Protein AF-A0A354M2J2-F1 (afdb_monomer_lite)

Structure (mmCIF, N/CA/C/O backbone):
data_AF-A0A354M2J2-F1
#
_entry.id   AF-A0A354M2J2-F1
#
loop_
_atom_site.group_PDB
_atom_site.id
_atom_site.type_symbol
_atom_site.label_atom_id
_atom_site.label_alt_id
_atom_site.label_comp_id
_atom_site.label_asym_id
_atom_site.label_entity_id
_atom_site.label_seq_id
_atom_site.pdbx_PDB_ins_code
_atom_site.Cartn_x
_atom_site.Cartn_y
_atom_site.Cartn_z
_atom_site.occupancy
_atom_site.B_iso_or_equiv
_atom_site.auth_seq_id
_atom_site.auth_comp_id
_atom_site.auth_asym_id
_atom_site.auth_atom_id
_atom_site.pdbx_PDB_model_num
ATOM 1 N N . ARG A 1 1 ? -3.540 11.932 -2.961 1.00 64.75 1 ARG A N 1
ATOM 2 C CA . ARG A 1 1 ? -3.986 11.371 -1.664 1.00 64.75 1 ARG A CA 1
ATOM 3 C C . ARG A 1 1 ? -5.311 12.009 -1.310 1.00 64.75 1 ARG A C 1
ATOM 5 O O . ARG A 1 1 ? -5.402 13.228 -1.399 1.00 64.75 1 ARG A O 1
ATOM 12 N N . GLU A 1 2 ? -6.288 11.207 -0.922 1.00 83.69 2 GLU A N 1
ATOM 13 C CA . GLU A 1 2 ? -7.613 11.659 -0.504 1.00 83.69 2 GLU A CA 1
ATOM 14 C C . GLU A 1 2 ? -7.849 11.183 0.932 1.00 83.69 2 GLU A C 1
ATOM 16 O O . GLU A 1 2 ? -7.617 10.012 1.236 1.00 83.69 2 GLU A O 1
ATOM 21 N N . LYS A 1 3 ? -8.220 12.103 1.831 1.00 91.75 3 LYS A N 1
ATOM 22 C CA . LYS A 1 3 ? -8.564 11.795 3.224 1.00 91.75 3 LYS A CA 1
ATOM 23 C C . LYS A 1 3 ? -10.050 12.053 3.416 1.00 91.75 3 LYS A C 1
ATOM 25 O O . LYS A 1 3 ? -10.482 13.193 3.273 1.00 91.75 3 LYS A O 1
ATOM 30 N N . SER A 1 4 ? -10.768 11.033 3.863 1.00 94.62 4 SER A N 1
ATOM 31 C CA . SER A 1 4 ? -12.215 11.085 4.063 1.00 94.62 4 SER A CA 1
ATOM 32 C C . SER A 1 4 ? -12.578 10.556 5.447 1.00 94.62 4 SER A C 1
ATOM 34 O O . SER A 1 4 ? -11.902 9.680 5.991 1.00 94.62 4 SER A O 1
ATOM 36 N N . LYS A 1 5 ? -13.637 11.106 6.045 1.00 95.94 5 LYS A N 1
ATOM 37 C CA . LYS A 1 5 ? -14.243 10.582 7.275 1.00 95.94 5 LYS A CA 1
ATOM 38 C C . LYS A 1 5 ? -15.562 9.919 6.908 1.00 95.94 5 LYS A C 1
ATOM 40 O O . LYS A 1 5 ? -16.428 10.568 6.335 1.00 95.94 5 LYS A O 1
ATOM 45 N N . ILE A 1 6 ? -15.706 8.646 7.247 1.00 95.69 6 ILE A N 1
ATOM 46 C CA . ILE A 1 6 ? -16.867 7.825 6.906 1.00 95.69 6 ILE A CA 1
ATOM 47 C C .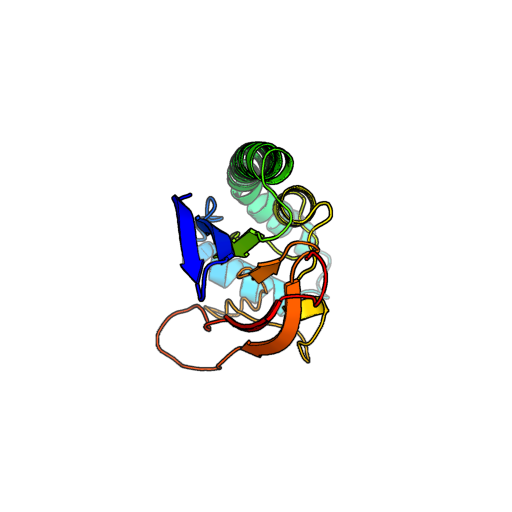 ILE A 1 6 ? -17.562 7.433 8.209 1.00 95.69 6 ILE A C 1
ATOM 49 O O . ILE A 1 6 ? -16.911 6.954 9.136 1.00 95.69 6 ILE A O 1
ATOM 53 N N . LYS A 1 7 ? -18.878 7.648 8.301 1.00 95.62 7 LYS A N 1
ATOM 54 C CA . LYS A 1 7 ? -19.680 7.226 9.457 1.00 95.62 7 LYS A CA 1
ATOM 55 C C . LYS A 1 7 ? -20.281 5.850 9.178 1.00 95.62 7 LYS A C 1
ATOM 57 O O . LYS A 1 7 ? -21.065 5.708 8.248 1.00 95.62 7 LYS A O 1
ATOM 62 N N . ILE A 1 8 ? -19.933 4.857 9.991 1.00 93.75 8 ILE A N 1
ATOM 63 C CA . ILE A 1 8 ? -20.403 3.471 9.872 1.00 93.75 8 ILE A CA 1
ATOM 64 C C . ILE A 1 8 ? -20.972 3.064 11.229 1.00 93.75 8 ILE A C 1
ATOM 66 O O . ILE A 1 8 ? -20.248 3.056 12.223 1.00 93.75 8 ILE A O 1
ATOM 70 N N . ASN A 1 9 ? -22.276 2.774 11.292 1.00 90.44 9 ASN A N 1
ATOM 71 C CA . ASN A 1 9 ? -22.971 2.354 12.519 1.00 90.44 9 ASN A CA 1
ATOM 72 C C . ASN A 1 9 ? -22.670 3.255 13.736 1.00 90.44 9 ASN A C 1
ATOM 74 O O . ASN A 1 9 ? -22.382 2.782 14.832 1.00 90.44 9 ASN A O 1
ATOM 78 N N . GLY A 1 10 ? -22.661 4.576 13.525 1.00 90.62 10 GLY A N 1
ATOM 79 C CA . GLY A 1 10 ? -22.386 5.566 14.574 1.00 90.62 10 GLY A CA 1
ATOM 80 C C . GLY A 1 10 ? -20.903 5.823 14.875 1.00 90.62 10 GLY A C 1
ATOM 81 O O . GLY A 1 10 ? -20.599 6.825 15.515 1.00 90.62 10 GLY A O 1
ATOM 82 N N . ARG A 1 11 ? -19.975 5.001 14.369 1.00 91.00 11 ARG A N 1
ATOM 83 C CA . ARG A 1 11 ? -18.522 5.182 14.527 1.00 91.00 11 ARG A CA 1
ATOM 84 C C . ARG A 1 11 ? -17.936 5.944 13.343 1.00 91.00 11 ARG A C 1
ATOM 86 O O . ARG A 1 11 ? -18.386 5.780 12.211 1.00 91.00 11 ARG A O 1
ATOM 93 N N . ILE A 1 12 ? -16.923 6.769 13.597 1.00 94.69 12 ILE A N 1
ATOM 94 C CA . ILE A 1 12 ? -16.174 7.465 12.545 1.00 94.69 12 ILE A CA 1
ATOM 95 C C . ILE A 1 12 ? -14.946 6.630 12.185 1.00 94.69 12 ILE A C 1
ATOM 97 O O . ILE A 1 12 ? -14.177 6.233 13.058 1.00 94.69 12 ILE A O 1
ATOM 101 N N . LEU A 1 13 ? -14.769 6.399 10.889 1.00 96.06 13 LEU A N 1
ATOM 102 C CA . LEU A 1 13 ? -13.597 5.793 10.279 1.00 96.06 13 LEU A CA 1
ATOM 103 C C . LEU A 1 13 ? -12.889 6.845 9.425 1.00 96.06 13 LEU A C 1
ATOM 105 O O . LEU A 1 13 ? -13.507 7.460 8.555 1.00 96.06 13 LEU A O 1
ATOM 109 N N . THR A 1 14 ? -11.593 7.041 9.635 1.00 97.38 14 THR A N 1
ATOM 110 C CA . THR A 1 14 ? -10.770 7.826 8.716 1.00 97.38 14 THR A CA 1
ATOM 111 C C . THR A 1 14 ? -10.211 6.918 7.623 1.00 97.38 14 THR A C 1
ATOM 113 O O . THR A 1 14 ? -9.482 5.976 7.917 1.00 97.38 14 THR A O 1
ATOM 116 N N . LEU A 1 15 ? -10.496 7.227 6.361 1.00 97.69 15 LEU A N 1
ATOM 117 C CA . LEU A 1 15 ? -9.904 6.567 5.199 1.00 97.69 15 LEU A CA 1
ATOM 118 C C . LEU A 1 15 ? -8.882 7.500 4.548 1.00 97.69 15 LEU A C 1
ATOM 120 O O . LEU A 1 15 ? -9.188 8.659 4.272 1.00 97.69 15 LEU A O 1
ATOM 124 N N . ILE A 1 16 ? -7.677 6.998 4.290 1.00 97.75 16 ILE A N 1
ATOM 125 C CA . ILE A 1 16 ? -6.668 7.674 3.475 1.00 97.75 16 ILE A CA 1
ATOM 126 C C . ILE A 1 16 ? -6.351 6.784 2.276 1.00 97.75 16 ILE A C 1
ATOM 128 O O . ILE A 1 16 ? -5.653 5.782 2.424 1.00 97.75 16 ILE A O 1
ATOM 132 N N . ASN A 1 17 ? -6.822 7.175 1.093 1.00 97.81 17 ASN A N 1
ATOM 133 C CA . ASN A 1 17 ? -6.492 6.494 -0.154 1.00 97.81 17 ASN A CA 1
ATOM 134 C C . ASN A 1 17 ? -5.329 7.201 -0.866 1.00 97.81 17 ASN A C 1
ATOM 136 O O . ASN A 1 17 ? -5.310 8.433 -1.014 1.00 97.81 17 ASN A O 1
ATOM 140 N N . ASN A 1 18 ? -4.336 6.427 -1.295 1.00 97.00 18 ASN A N 1
ATOM 141 C CA . ASN A 1 1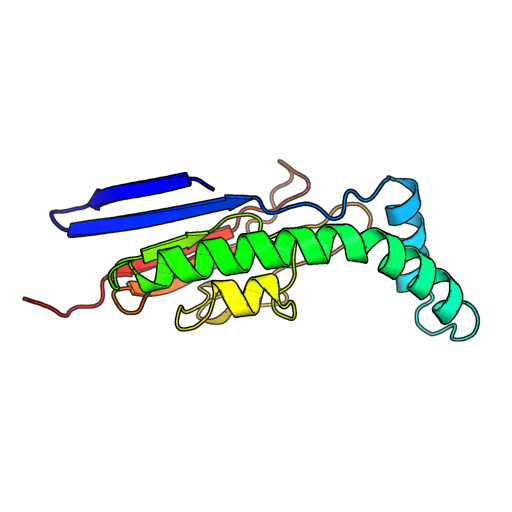8 ? -3.095 6.931 -1.865 1.00 97.00 18 ASN A CA 1
ATOM 142 C C . ASN A 1 18 ? -2.793 6.252 -3.197 1.00 97.00 18 ASN A C 1
ATOM 144 O O . ASN A 1 18 ? -3.031 5.068 -3.375 1.00 97.00 18 ASN A O 1
ATOM 148 N N . HIS A 1 19 ? -2.211 7.025 -4.104 1.00 97.00 19 HIS A N 1
ATOM 149 C CA . HIS A 1 19 ? -1.526 6.524 -5.284 1.00 97.00 19 HIS A CA 1
ATOM 150 C C . HIS A 1 19 ? -0.222 7.322 -5.363 1.00 97.00 19 HIS A C 1
ATOM 152 O O . HIS A 1 19 ? -0.261 8.544 -5.549 1.00 97.00 19 HIS A O 1
ATOM 158 N N . LEU A 1 20 ? 0.901 6.686 -5.025 1.00 96.44 20 LEU A N 1
ATOM 159 C CA . LEU A 1 20 ? 2.202 7.361 -4.930 1.00 96.44 20 LEU A CA 1
ATOM 160 C C . LEU A 1 20 ? 2.899 7.428 -6.291 1.00 96.44 20 LEU A C 1
ATOM 162 O O . LEU A 1 20 ? 2.488 6.767 -7.239 1.00 96.44 20 LEU A O 1
ATOM 166 N N . GLU A 1 21 ? 3.960 8.235 -6.387 1.00 95.62 21 GLU A N 1
ATOM 167 C CA . GLU A 1 21 ? 4.729 8.394 -7.629 1.00 95.62 21 GLU A CA 1
ATOM 168 C C . GLU A 1 21 ? 5.193 7.028 -8.164 1.00 95.62 21 GLU A C 1
ATOM 170 O O . GLU A 1 21 ? 5.903 6.298 -7.475 1.00 95.62 21 GLU A O 1
ATOM 175 N N . SER A 1 22 ? 4.832 6.706 -9.407 1.00 89.81 22 SER A N 1
ATOM 176 C CA . SER A 1 22 ? 5.288 5.498 -10.101 1.00 89.81 22 SER A CA 1
ATOM 177 C C . SER A 1 22 ? 6.766 5.586 -10.496 1.00 89.81 22 SER A C 1
ATOM 179 O O . SER A 1 22 ? 7.298 6.667 -10.748 1.00 89.81 22 SER A O 1
ATOM 181 N N . ASN A 1 23 ? 7.426 4.433 -10.633 1.00 83.00 23 ASN A N 1
ATOM 182 C CA . ASN A 1 23 ? 8.762 4.350 -11.235 1.00 83.00 23 ASN A CA 1
ATOM 183 C C . ASN A 1 23 ? 8.765 4.693 -12.740 1.00 83.00 23 ASN A C 1
ATOM 185 O O . ASN A 1 23 ? 9.840 4.850 -13.314 1.00 83.00 23 ASN A O 1
ATOM 189 N N . LYS A 1 24 ? 7.582 4.833 -13.369 1.00 80.44 24 LYS A N 1
ATOM 190 C CA . LYS A 1 24 ? 7.402 5.179 -14.793 1.00 80.44 24 LYS A CA 1
ATOM 191 C C . LYS A 1 24 ? 8.252 4.301 -15.712 1.00 80.44 24 LYS A C 1
ATOM 193 O O . LYS A 1 24 ? 8.922 4.795 -16.620 1.00 80.44 24 LYS A O 1
ATOM 198 N N . PHE A 1 25 ? 8.233 2.997 -15.444 1.00 78.12 25 PHE A N 1
ATOM 199 C CA . PHE A 1 25 ? 8.921 2.036 -16.288 1.00 78.12 25 PHE A CA 1
ATOM 200 C C . PHE A 1 25 ? 8.320 2.057 -17.694 1.00 78.12 25 PHE A C 1
ATOM 202 O O . PHE A 1 25 ? 7.115 1.865 -17.876 1.00 78.12 25 PHE A O 1
ATOM 209 N N . THR A 1 26 ? 9.167 2.310 -18.685 1.00 80.06 26 THR A N 1
ATOM 210 C CA . THR A 1 26 ? 8.837 2.146 -20.098 1.00 80.06 26 THR A CA 1
ATOM 211 C C . THR A 1 26 ? 8.815 0.658 -20.433 1.00 80.06 26 THR A C 1
ATOM 213 O O . THR A 1 26 ? 9.337 -0.165 -19.681 1.00 80.06 26 THR A O 1
ATOM 216 N N . SER A 1 27 ? 8.237 0.286 -21.575 1.00 79.25 27 SER A N 1
ATOM 217 C CA . SER A 1 27 ? 8.281 -1.106 -22.045 1.00 79.25 27 SER A CA 1
ATOM 218 C C . SER A 1 27 ? 9.717 -1.640 -22.124 1.00 79.25 27 SER A C 1
ATOM 220 O O . SER A 1 27 ? 9.979 -2.740 -21.654 1.00 79.25 27 SER A O 1
ATOM 222 N N . ASN A 1 28 ? 10.664 -0.807 -22.570 1.00 80.31 28 ASN A N 1
ATOM 223 C CA . ASN A 1 28 ? 12.078 -1.168 -22.636 1.00 80.31 28 ASN A CA 1
ATOM 224 C C . ASN A 1 28 ? 12.708 -1.415 -21.252 1.00 80.31 28 ASN A C 1
ATOM 226 O O . ASN A 1 28 ? 13.437 -2.387 -21.082 1.00 80.31 28 ASN A O 1
ATOM 230 N N . ASP A 1 29 ? 12.412 -0.591 -20.234 1.00 78.69 29 ASP A N 1
ATOM 231 C CA . ASP A 1 29 ? 12.918 -0.875 -18.876 1.00 78.69 29 ASP A CA 1
ATOM 232 C C . ASP A 1 29 ? 12.351 -2.191 -18.339 1.00 78.69 29 ASP A C 1
ATOM 234 O O . ASP A 1 29 ? 12.996 -2.886 -17.553 1.00 78.69 29 ASP A O 1
ATOM 238 N N . ARG A 1 30 ? 11.115 -2.512 -18.739 1.00 78.56 30 ARG A N 1
ATOM 239 C CA . ARG A 1 30 ? 10.436 -3.714 -18.278 1.00 78.56 30 ARG A CA 1
ATOM 240 C C . ARG A 1 30 ? 11.046 -4.982 -18.864 1.00 78.56 30 ARG A C 1
ATOM 242 O O . ARG A 1 30 ? 11.264 -5.955 -18.142 1.00 78.56 30 ARG A O 1
ATOM 249 N N . GLU A 1 31 ? 11.345 -4.954 -20.155 1.00 82.00 31 GLU A N 1
ATOM 250 C CA . GLU A 1 31 ? 12.059 -6.031 -20.841 1.00 82.00 31 GLU A CA 1
ATOM 251 C C . GLU A 1 31 ? 13.455 -6.223 -20.253 1.00 82.00 31 GLU A C 1
ATOM 253 O O . GLU A 1 31 ? 13.824 -7.348 -19.918 1.00 82.00 31 GLU A O 1
ATOM 258 N N . LEU A 1 32 ? 14.175 -5.120 -20.019 1.00 78.50 32 LEU A N 1
ATOM 259 C CA . LEU A 1 32 ? 15.497 -5.135 -19.401 1.00 78.50 32 LEU A CA 1
ATOM 260 C C . LEU A 1 32 ? 15.484 -5.814 -18.029 1.00 78.50 32 LEU A C 1
ATOM 262 O O . LEU A 1 32 ? 16.292 -6.697 -17.759 1.00 78.50 32 LEU A O 1
ATOM 266 N N . TYR A 1 33 ? 14.537 -5.446 -17.170 1.00 78.06 33 TYR A N 1
ATOM 267 C CA . TYR A 1 33 ? 14.399 -6.071 -15.858 1.00 78.06 33 TYR A CA 1
ATOM 268 C C . TYR A 1 33 ? 14.035 -7.555 -15.951 1.00 78.06 33 TYR A C 1
ATOM 270 O O . TYR A 1 33 ? 14.573 -8.372 -15.210 1.00 78.06 33 TYR A O 1
ATOM 278 N N . THR A 1 34 ? 13.130 -7.921 -16.861 1.00 80.06 34 THR A N 1
ATOM 279 C CA . THR A 1 34 ? 12.748 -9.326 -17.064 1.00 80.06 34 THR A CA 1
ATOM 280 C C . THR A 1 34 ? 13.940 -10.157 -17.512 1.00 80.06 34 THR A C 1
ATOM 282 O O . THR A 1 34 ? 14.127 -11.270 -17.024 1.00 80.06 34 THR A O 1
ATOM 285 N N . TYR A 1 35 ? 14.752 -9.610 -18.417 1.00 80.25 35 TYR A N 1
ATOM 286 C CA . TYR A 1 35 ? 16.011 -10.209 -18.828 1.00 80.25 35 TYR A CA 1
ATOM 287 C C . TYR A 1 35 ? 16.935 -10.391 -17.616 1.00 80.25 35 TYR A C 1
ATOM 289 O O . TYR A 1 35 ? 17.314 -11.518 -17.315 1.00 80.25 35 TYR A O 1
ATOM 297 N N . MET A 1 36 ? 17.186 -9.339 -16.828 1.00 76.88 36 MET A N 1
ATOM 298 C CA . MET A 1 36 ? 18.005 -9.445 -15.612 1.00 76.88 36 MET A CA 1
ATOM 299 C C . MET A 1 36 ? 17.510 -10.518 -14.638 1.00 76.88 36 MET A C 1
ATOM 301 O O . MET A 1 36 ? 18.309 -11.283 -14.118 1.00 76.88 36 MET A O 1
ATOM 305 N N . MET A 1 37 ? 16.203 -10.587 -14.368 1.00 76.75 37 MET A N 1
ATOM 306 C CA . MET A 1 37 ? 15.651 -11.563 -13.421 1.00 76.75 37 MET A CA 1
ATOM 307 C C . MET A 1 37 ? 15.806 -13.007 -13.905 1.00 76.75 37 MET A C 1
ATOM 309 O O . MET A 1 37 ? 15.938 -13.906 -13.081 1.00 76.75 37 MET A O 1
ATOM 313 N N . LYS A 1 38 ? 15.814 -13.239 -15.223 1.00 81.31 38 LYS A N 1
ATOM 314 C CA . LYS A 1 38 ? 16.100 -14.558 -15.810 1.00 81.31 38 LYS A CA 1
ATOM 315 C C . LYS A 1 38 ? 17.587 -14.914 -15.794 1.00 81.31 38 LYS A C 1
ATOM 317 O O . LYS A 1 38 ? 17.913 -16.092 -15.851 1.00 81.31 38 LYS A O 1
ATOM 322 N N . HIS A 1 39 ? 18.457 -13.911 -15.715 1.00 81.00 39 HIS A N 1
ATOM 323 C CA . HIS A 1 39 ? 19.913 -14.042 -15.747 1.00 81.00 39 HIS A CA 1
ATOM 324 C C . HIS A 1 39 ? 20.551 -13.559 -14.438 1.00 81.00 39 HIS A C 1
ATOM 326 O O . HIS A 1 39 ? 21.658 -13.036 -14.443 1.00 81.00 39 HIS A O 1
ATOM 332 N N . ILE A 1 40 ? 19.853 -13.700 -13.305 1.00 72.75 40 ILE A N 1
ATOM 333 C CA . ILE A 1 40 ? 20.318 -13.155 -12.020 1.00 72.75 40 ILE A CA 1
ATOM 334 C C . ILE A 1 40 ? 21.620 -13.809 -11.526 1.00 72.75 40 ILE A C 1
ATOM 336 O O . ILE A 1 40 ? 22.339 -13.207 -10.733 1.00 72.75 40 ILE A O 1
ATOM 340 N N . ASP A 1 41 ? 21.934 -15.001 -12.035 1.00 79.25 41 ASP A N 1
ATOM 341 C CA . ASP A 1 41 ? 23.170 -15.736 -11.754 1.00 79.25 41 ASP A CA 1
ATOM 342 C C . ASP A 1 41 ? 24.368 -15.243 -12.594 1.00 79.25 41 ASP A C 1
ATOM 344 O O . ASP A 1 41 ? 25.508 -15.614 -12.319 1.00 79.25 41 ASP A O 1
ATOM 348 N N . ASP A 1 42 ? 24.135 -14.388 -13.598 1.00 79.00 42 ASP A N 1
ATOM 349 C CA . ASP A 1 42 ? 25.180 -13.774 -14.420 1.00 79.00 42 ASP A CA 1
ATOM 350 C C . ASP A 1 42 ? 25.678 -12.472 -13.769 1.00 79.00 42 ASP A C 1
ATOM 352 O O . ASP A 1 42 ? 25.125 -11.377 -13.932 1.00 79.00 42 ASP A O 1
ATOM 356 N N . THR A 1 43 ? 26.733 -12.609 -12.967 1.00 73.62 43 THR A N 1
ATOM 357 C CA . THR A 1 43 ? 27.281 -11.523 -12.149 1.00 73.62 43 THR A CA 1
ATOM 358 C C . THR A 1 43 ? 28.008 -10.440 -12.945 1.00 73.62 43 THR A C 1
ATOM 360 O O . THR A 1 43 ? 28.206 -9.350 -12.407 1.00 73.62 43 THR A O 1
ATOM 363 N N . GLU A 1 44 ? 28.405 -10.701 -14.195 1.00 77.50 44 GLU A N 1
ATOM 364 C CA . GLU A 1 44 ? 29.159 -9.738 -15.013 1.00 77.50 44 GLU A CA 1
ATOM 365 C C . GLU A 1 44 ? 28.254 -8.631 -15.561 1.00 77.50 44 GLU A C 1
ATOM 367 O O . GLU A 1 44 ? 28.625 -7.458 -15.576 1.00 77.50 44 GLU A O 1
ATOM 372 N N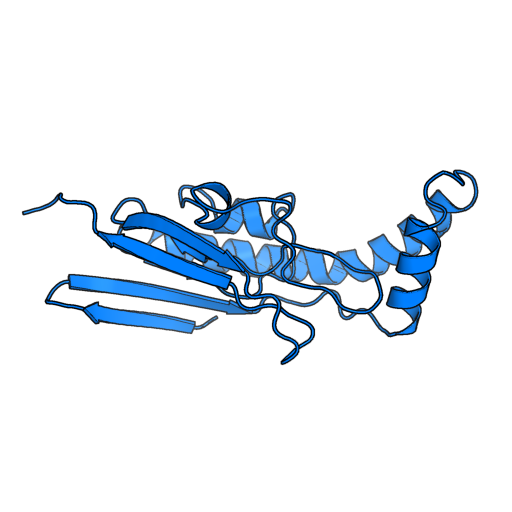 . LEU A 1 45 ? 27.026 -8.987 -15.935 1.00 69.75 45 LEU A N 1
ATOM 373 C CA . LEU A 1 45 ? 26.032 -8.056 -16.468 1.00 69.75 45 LEU A CA 1
ATOM 374 C C . LEU A 1 45 ? 25.285 -7.266 -15.376 1.00 69.75 45 LEU A C 1
ATOM 376 O O . LEU A 1 45 ? 24.675 -6.224 -15.636 1.00 69.75 45 LEU A O 1
ATOM 380 N N . PHE A 1 46 ? 25.315 -7.746 -14.133 1.00 73.00 46 PHE A N 1
ATOM 381 C CA . PHE A 1 46 ? 24.523 -7.204 -13.028 1.00 73.00 46 PHE A CA 1
ATOM 382 C C . PHE A 1 46 ? 24.810 -5.726 -12.667 1.00 73.00 46 PHE A C 1
ATOM 384 O O . PHE A 1 46 ? 23.844 -4.989 -12.423 1.00 73.00 46 PHE A O 1
ATOM 391 N N . PRO A 1 47 ? 26.071 -5.240 -12.624 1.00 76.12 47 PRO A N 1
ATOM 392 C CA . PRO A 1 47 ? 26.376 -3.874 -12.188 1.00 76.12 47 PRO A CA 1
ATOM 393 C C . PRO A 1 47 ? 25.814 -2.788 -13.117 1.00 76.12 47 PRO A C 1
ATOM 395 O O . PRO A 1 47 ? 25.153 -1.863 -12.647 1.00 76.12 47 PRO A O 1
ATOM 398 N N . GLU A 1 48 ? 26.008 -2.919 -14.432 1.00 73.25 48 GLU A N 1
ATOM 399 C CA . GLU A 1 48 ? 25.582 -1.906 -15.409 1.00 73.25 48 GLU A CA 1
ATOM 400 C C . GLU A 1 48 ? 24.053 -1.766 -15.446 1.00 73.25 48 GLU A C 1
ATOM 402 O O . GLU A 1 48 ? 23.497 -0.659 -15.442 1.00 73.25 48 GLU A O 1
ATOM 407 N N . PHE A 1 49 ? 23.346 -2.897 -15.422 1.00 70.69 49 PHE A N 1
ATOM 408 C CA . PHE A 1 49 ? 21.891 -2.884 -15.410 1.00 70.69 49 PHE A CA 1
ATOM 409 C C . PHE A 1 49 ? 21.319 -2.336 -14.099 1.00 70.69 49 PHE A C 1
ATOM 411 O O . PHE A 1 49 ? 20.340 -1.580 -14.119 1.00 70.69 49 PHE A O 1
ATOM 418 N N . LYS A 1 50 ? 21.949 -2.658 -12.962 1.00 71.19 50 LYS A N 1
ATOM 419 C CA . LYS A 1 50 ? 21.591 -2.091 -11.660 1.00 71.19 50 LYS A CA 1
ATOM 420 C C . LYS A 1 50 ? 21.732 -0.571 -11.668 1.00 71.19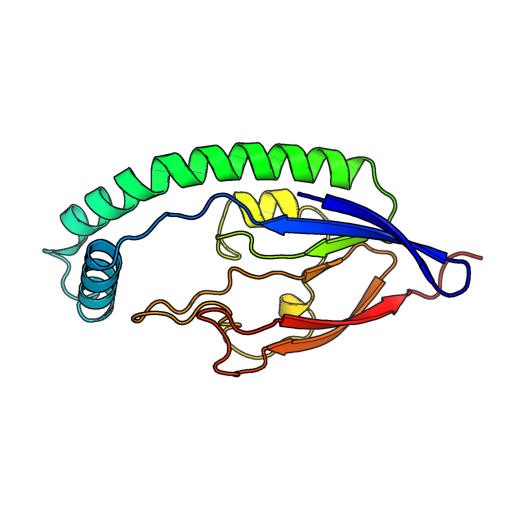 50 LYS A C 1
ATOM 422 O O . LYS A 1 50 ? 20.804 0.104 -11.231 1.00 71.19 50 LYS A O 1
ATOM 427 N N . ASP A 1 51 ? 22.820 -0.020 -12.196 1.00 76.50 51 ASP A N 1
ATOM 428 C CA . ASP A 1 51 ? 23.046 1.430 -12.210 1.00 76.50 51 ASP A CA 1
ATOM 429 C C . ASP A 1 51 ? 22.023 2.174 -13.073 1.00 76.50 51 ASP A C 1
ATOM 431 O O . ASP A 1 51 ? 21.477 3.202 -12.649 1.00 76.50 51 ASP A O 1
ATOM 435 N N . ARG A 1 52 ? 21.669 1.620 -14.239 1.00 73.75 52 ARG A N 1
ATOM 436 C CA . ARG A 1 52 ? 20.600 2.163 -15.093 1.00 73.75 52 ARG A CA 1
ATOM 437 C C . ARG A 1 52 ? 19.246 2.169 -14.383 1.00 73.75 52 ARG A C 1
ATOM 439 O O . ARG A 1 52 ? 18.561 3.197 -14.368 1.00 73.75 52 ARG A O 1
ATOM 446 N N . LEU A 1 53 ? 18.870 1.049 -13.760 1.00 71.06 53 LEU A N 1
ATOM 447 C CA . LEU A 1 53 ? 17.596 0.924 -13.050 1.00 71.06 53 LEU A CA 1
ATOM 448 C C . LEU A 1 53 ? 17.554 1.853 -11.824 1.00 71.06 53 LEU A C 1
ATOM 450 O O . LEU A 1 53 ? 16.589 2.594 -11.632 1.00 71.06 53 LEU A O 1
ATOM 454 N N . MET A 1 54 ? 18.629 1.883 -11.033 1.00 72.56 54 MET A N 1
ATOM 455 C CA . MET A 1 54 ? 18.734 2.691 -9.814 1.00 72.56 54 MET A CA 1
ATOM 456 C C . MET A 1 54 ? 18.740 4.189 -10.108 1.00 72.56 54 MET A C 1
ATOM 458 O O . MET A 1 54 ? 18.078 4.950 -9.399 1.00 72.56 54 MET A O 1
ATOM 462 N N . THR A 1 55 ? 19.411 4.624 -11.176 1.00 77.25 55 THR A N 1
ATOM 463 C CA . THR A 1 55 ? 19.411 6.033 -11.596 1.00 77.25 55 THR A CA 1
ATOM 464 C C . THR A 1 55 ? 17.998 6.503 -11.930 1.00 77.25 55 THR A C 1
ATOM 466 O O . THR A 1 55 ? 17.553 7.550 -11.449 1.00 77.25 55 THR A O 1
ATOM 469 N N . LYS A 1 56 ? 17.250 5.693 -12.687 1.00 74.38 56 LYS A N 1
ATOM 470 C CA . LYS A 1 56 ? 15.871 6.003 -13.074 1.00 74.38 56 LYS A CA 1
ATOM 471 C C . LYS A 1 56 ? 14.918 5.989 -11.880 1.00 74.38 56 LYS A C 1
ATOM 473 O O . LYS A 1 56 ? 14.139 6.925 -11.689 1.00 74.38 56 LYS A O 1
ATOM 478 N N . MET A 1 57 ? 15.010 4.960 -11.040 1.00 79.62 57 MET A N 1
ATOM 479 C CA . MET A 1 57 ? 14.160 4.821 -9.858 1.00 79.62 57 MET A CA 1
ATOM 480 C C . MET A 1 57 ? 14.481 5.865 -8.782 1.00 79.62 57 MET A C 1
ATOM 482 O O . MET A 1 57 ? 13.585 6.281 -8.052 1.00 79.62 57 MET A O 1
ATOM 486 N N . GLY A 1 58 ? 15.722 6.358 -8.708 1.00 85.44 58 GLY A N 1
ATOM 487 C CA . GLY A 1 58 ? 16.173 7.306 -7.687 1.00 85.44 58 GLY A CA 1
ATOM 488 C C . GLY A 1 58 ? 15.334 8.585 -7.611 1.00 85.44 58 GLY A C 1
ATOM 489 O O . GLY A 1 58 ? 15.004 9.050 -6.518 1.00 85.44 58 GLY A O 1
ATOM 490 N N . ALA A 1 59 ? 14.931 9.144 -8.756 1.00 86.62 59 ALA A N 1
ATOM 491 C CA . ALA A 1 59 ? 14.061 10.320 -8.785 1.00 86.62 59 ALA A CA 1
ATOM 492 C C . ALA A 1 59 ? 12.650 10.015 -8.248 1.00 86.62 59 ALA A C 1
ATOM 494 O O . ALA A 1 59 ? 12.104 10.803 -7.470 1.00 86.62 59 ALA A O 1
ATOM 495 N N . ALA A 1 60 ? 12.081 8.862 -8.617 1.00 90.38 60 ALA A N 1
ATOM 496 C CA . ALA A 1 60 ? 10.782 8.414 -8.121 1.00 90.38 60 ALA A CA 1
ATOM 497 C C . ALA A 1 60 ? 10.829 8.119 -6.613 1.00 90.38 60 ALA A C 1
ATOM 499 O O . ALA A 1 60 ? 9.956 8.575 -5.876 1.00 90.38 60 ALA A O 1
ATOM 500 N N . PHE A 1 61 ? 11.893 7.470 -6.126 1.00 91.19 61 PHE A N 1
ATOM 501 C CA . PHE A 1 61 ? 12.109 7.209 -4.702 1.00 91.19 61 PHE A CA 1
ATOM 502 C C . PHE A 1 61 ? 12.145 8.494 -3.873 1.00 91.19 61 PHE A C 1
ATOM 504 O O . PHE A 1 61 ? 11.481 8.568 -2.839 1.00 91.19 61 PHE A O 1
ATOM 511 N N . ARG A 1 62 ? 12.856 9.537 -4.329 1.00 93.06 62 ARG A N 1
ATOM 512 C CA . ARG A 1 62 ? 12.895 10.831 -3.623 1.00 93.06 62 ARG A CA 1
ATOM 513 C C . ARG A 1 62 ? 11.509 11.466 -3.517 1.00 93.06 62 ARG A C 1
ATOM 515 O O . ARG A 1 62 ? 11.125 11.934 -2.447 1.00 93.06 62 ARG A O 1
ATOM 522 N N . LYS A 1 63 ? 10.727 11.441 -4.600 1.00 95.12 63 LYS A N 1
ATOM 523 C CA . LYS A 1 63 ? 9.344 11.941 -4.581 1.00 95.12 63 LYS A CA 1
ATOM 524 C C . LYS A 1 63 ? 8.453 11.119 -3.650 1.00 95.12 63 LYS A C 1
ATOM 526 O O . LYS A 1 63 ? 7.742 11.704 -2.831 1.00 95.12 63 LYS A O 1
ATOM 531 N N . ARG A 1 64 ? 8.520 9.783 -3.723 1.00 95.81 64 ARG A N 1
ATOM 532 C CA . ARG A 1 64 ? 7.769 8.890 -2.826 1.00 95.81 64 ARG A CA 1
ATOM 533 C C . ARG A 1 64 ? 8.144 9.100 -1.363 1.00 95.81 64 ARG A C 1
ATOM 535 O O . ARG A 1 64 ? 7.252 9.082 -0.524 1.00 95.81 64 ARG A O 1
ATOM 542 N N . ALA A 1 65 ? 9.410 9.370 -1.045 1.00 96.81 65 ALA A N 1
ATOM 543 C CA . ALA A 1 65 ? 9.839 9.674 0.319 1.00 96.81 65 ALA A CA 1
ATOM 544 C C . ALA A 1 65 ? 9.135 10.924 0.878 1.00 96.81 65 ALA A C 1
ATOM 546 O O . ALA A 1 65 ? 8.545 10.860 1.955 1.00 96.81 65 ALA A O 1
ATOM 547 N N . LEU A 1 66 ? 9.084 12.019 0.108 1.00 97.44 66 LEU A N 1
ATOM 548 C CA . LEU A 1 66 ? 8.371 13.242 0.507 1.00 97.44 66 LEU A CA 1
ATOM 549 C C . LEU A 1 66 ? 6.858 13.014 0.658 1.00 97.44 66 LEU A C 1
ATOM 551 O O . LEU A 1 66 ? 6.226 13.525 1.590 1.00 97.44 66 LEU A O 1
ATOM 555 N N . GLN A 1 67 ? 6.261 12.228 -0.244 1.00 97.88 67 GLN A N 1
ATOM 556 C CA . GLN A 1 67 ? 4.852 11.841 -0.149 1.00 97.88 67 GLN A CA 1
ATOM 557 C C . GLN A 1 67 ? 4.590 11.007 1.113 1.00 97.88 67 GLN A C 1
ATOM 559 O O . GLN A 1 67 ? 3.651 11.305 1.854 1.00 97.88 67 GLN A O 1
ATOM 564 N N . ALA A 1 68 ? 5.444 10.021 1.390 1.00 98.06 68 ALA A N 1
ATOM 565 C CA . ALA A 1 68 ? 5.370 9.158 2.561 1.00 98.06 68 ALA A CA 1
ATOM 566 C C . ALA A 1 68 ? 5.516 9.950 3.866 1.00 98.06 68 ALA A C 1
ATOM 568 O O . ALA A 1 68 ? 4.711 9.770 4.778 1.00 98.06 68 ALA A O 1
ATOM 569 N N . ASP A 1 69 ? 6.458 10.894 3.940 1.00 98.19 69 ASP A N 1
ATOM 570 C CA . ASP A 1 69 ? 6.609 11.790 5.090 1.00 98.19 69 ASP A CA 1
ATOM 571 C C . ASP A 1 69 ? 5.368 12.667 5.297 1.00 98.19 69 ASP A C 1
ATOM 573 O O . ASP A 1 69 ? 4.924 12.896 6.427 1.00 98.19 69 ASP A O 1
ATOM 577 N N . SER A 1 70 ? 4.766 13.155 4.210 1.00 97.38 70 SER A N 1
ATOM 578 C CA . SER A 1 70 ? 3.516 13.909 4.290 1.00 97.38 70 SER A CA 1
ATOM 579 C C . SER A 1 70 ? 2.349 13.059 4.791 1.00 97.38 70 SER A C 1
ATOM 581 O O . SER A 1 70 ? 1.538 13.563 5.565 1.00 97.38 70 SER A O 1
ATOM 583 N N . ILE A 1 71 ? 2.241 11.805 4.354 1.00 97.50 71 ILE A N 1
ATOM 584 C CA . ILE A 1 71 ? 1.182 10.883 4.780 1.00 97.50 71 ILE A CA 1
ATOM 585 C C . ILE A 1 71 ? 1.385 10.491 6.247 1.00 97.50 71 ILE A C 1
ATOM 587 O O . ILE A 1 71 ? 0.445 10.583 7.034 1.00 97.50 71 ILE A O 1
ATOM 591 N N . ALA A 1 72 ? 2.615 10.167 6.653 1.00 97.50 72 ALA A N 1
ATOM 592 C CA . ALA A 1 72 ? 2.952 9.826 8.034 1.00 97.50 72 ALA A CA 1
ATOM 593 C C . ALA A 1 72 ? 2.580 10.947 9.021 1.00 97.50 72 ALA A C 1
ATOM 595 O O . ALA A 1 72 ? 2.024 10.679 10.087 1.00 97.50 72 ALA A O 1
ATOM 596 N N . ARG A 1 73 ? 2.793 12.220 8.649 1.00 96.44 73 ARG A N 1
ATOM 597 C CA . ARG A 1 73 ? 2.351 13.374 9.456 1.00 96.44 73 ARG A CA 1
ATOM 598 C C . ARG A 1 73 ? 0.832 13.449 9.626 1.00 96.44 73 ARG A C 1
ATOM 600 O O . ARG A 1 73 ? 0.364 13.887 10.673 1.00 96.44 73 ARG A O 1
ATOM 607 N N . ILE A 1 74 ? 0.061 13.046 8.617 1.00 94.94 74 ILE A N 1
ATOM 608 C CA . ILE A 1 74 ? -1.408 13.010 8.690 1.00 94.94 74 ILE A CA 1
ATOM 609 C C . ILE A 1 74 ? -1.863 11.850 9.578 1.00 94.94 74 ILE A C 1
ATOM 611 O O . ILE A 1 74 ? -2.745 12.038 10.418 1.00 94.94 74 ILE A O 1
ATOM 615 N N . ILE A 1 75 ? -1.243 10.677 9.423 1.00 96.12 75 ILE A N 1
ATOM 616 C CA . ILE A 1 75 ? -1.515 9.490 10.244 1.00 96.12 75 ILE A CA 1
ATOM 617 C C . ILE A 1 75 ? -1.279 9.809 11.723 1.00 96.12 75 ILE A C 1
ATOM 619 O O . ILE A 1 75 ? -2.146 9.536 12.542 1.00 96.12 75 ILE A O 1
ATOM 623 N N . HIS A 1 76 ? -0.171 10.478 12.059 1.00 94.00 76 HIS A N 1
ATOM 624 C CA . HIS A 1 76 ? 0.152 10.859 13.441 1.00 94.00 76 HIS A CA 1
ATOM 625 C C . HIS A 1 76 ? -0.900 11.776 14.096 1.00 94.00 76 HIS A C 1
ATOM 627 O O . HIS A 1 76 ? -1.019 11.814 15.315 1.00 94.00 76 HIS A O 1
ATOM 633 N N . LYS A 1 77 ? -1.659 12.536 13.299 1.00 92.62 77 LYS A N 1
ATOM 634 C CA . LYS A 1 77 ? -2.718 13.445 13.772 1.00 92.62 77 LYS A CA 1
ATOM 635 C C . LYS A 1 77 ? -4.117 12.823 13.706 1.00 92.62 77 LYS A C 1
ATOM 637 O O . LYS A 1 77 ? -5.106 13.544 13.811 1.00 92.62 77 LYS A O 1
ATOM 642 N N . THR A 1 78 ? -4.217 11.525 13.436 1.00 90.50 78 THR A N 1
ATOM 643 C CA . THR A 1 78 ? -5.491 10.822 13.263 1.00 90.50 78 THR A CA 1
ATOM 644 C C . THR A 1 78 ? -5.687 9.811 14.391 1.00 90.50 78 THR A C 1
ATOM 646 O O . THR A 1 78 ? -4.721 9.295 14.950 1.00 90.50 78 THR A O 1
ATOM 649 N N . ASP A 1 79 ? -6.947 9.564 14.749 1.00 86.56 79 ASP A N 1
ATOM 650 C CA . ASP A 1 79 ? -7.330 8.558 15.733 1.00 86.56 79 ASP A CA 1
ATOM 651 C C . ASP A 1 79 ? -6.987 7.119 15.289 1.00 86.56 79 ASP A C 1
ATOM 653 O O . ASP A 1 79 ? -6.418 6.857 14.227 1.00 86.56 79 ASP A O 1
ATOM 657 N N . SER A 1 80 ? -7.318 6.160 16.151 1.00 89.94 80 SER A N 1
ATOM 658 C CA . SER A 1 80 ? -6.993 4.747 15.942 1.00 89.94 80 SER A CA 1
ATOM 659 C C . SER A 1 80 ? -7.918 4.021 14.962 1.00 89.94 80 SER A C 1
ATOM 661 O O . SER A 1 80 ? -7.594 2.899 14.565 1.00 89.94 80 SER A O 1
ATOM 663 N N . ASN A 1 81 ? -9.027 4.646 14.559 1.00 94.56 81 ASN A N 1
ATOM 664 C CA . ASN A 1 81 ? -9.988 4.134 13.586 1.00 94.56 81 ASN A CA 1
ATOM 665 C C . ASN A 1 81 ? -9.609 4.658 12.201 1.00 94.56 81 ASN A C 1
ATOM 667 O O . ASN A 1 81 ? -10.326 5.443 11.579 1.00 94.56 81 ASN A O 1
ATOM 671 N N . ILE A 1 82 ? -8.443 4.228 11.727 1.00 97.38 82 ILE A N 1
ATOM 672 C CA . ILE A 1 82 ? -7.867 4.661 10.458 1.00 97.38 82 ILE A CA 1
ATOM 673 C C . ILE A 1 82 ? -7.586 3.467 9.550 1.00 97.38 82 ILE A C 1
ATOM 675 O O . ILE A 1 82 ? -7.044 2.454 9.996 1.00 97.38 82 ILE A O 1
ATOM 679 N N . ILE A 1 83 ? -7.906 3.624 8.268 1.00 98.38 83 ILE A N 1
ATOM 680 C CA . ILE A 1 83 ? -7.424 2.784 7.172 1.00 98.38 83 ILE A CA 1
ATOM 681 C C . ILE A 1 83 ? -6.585 3.655 6.242 1.00 98.38 83 ILE A C 1
ATOM 683 O O . ILE A 1 83 ? -6.995 4.753 5.863 1.00 98.38 83 ILE A O 1
ATOM 687 N N . VAL A 1 84 ? -5.412 3.158 5.867 1.00 98.50 84 VAL A N 1
ATOM 688 C CA . VAL A 1 84 ? -4.535 3.777 4.872 1.00 98.50 84 VAL A CA 1
ATOM 689 C C . VAL A 1 84 ? -4.289 2.755 3.780 1.00 98.50 84 VAL A C 1
ATOM 691 O O . VAL A 1 84 ? -3.724 1.699 4.049 1.00 98.50 84 VAL A O 1
ATOM 694 N N . CYS A 1 85 ? -4.717 3.048 2.560 1.00 98.50 85 CYS A N 1
ATOM 695 C CA . CYS A 1 85 ? -4.671 2.080 1.473 1.00 98.50 85 CYS A CA 1
ATOM 696 C C . CYS A 1 85 ? -4.276 2.693 0.131 1.00 98.50 85 CYS A C 1
ATOM 698 O O . CYS A 1 85 ? -4.120 3.914 0.011 1.00 98.50 85 CYS A O 1
ATOM 700 N N . GLY A 1 86 ? -4.128 1.809 -0.854 1.00 97.88 86 GLY A N 1
ATOM 701 C CA . GLY A 1 86 ? -3.944 2.120 -2.266 1.00 97.88 86 GLY A CA 1
ATOM 702 C C . GLY A 1 86 ? -2.588 1.666 -2.800 1.00 97.88 86 GLY A C 1
ATOM 703 O O . GLY A 1 86 ? -1.856 0.938 -2.122 1.00 97.88 86 GLY A O 1
ATOM 704 N N . ASP A 1 87 ? -2.267 2.107 -4.012 1.00 97.62 87 ASP A N 1
ATOM 705 C CA . ASP A 1 87 ? -1.015 1.780 -4.690 1.00 97.62 87 ASP A CA 1
ATOM 706 C C . ASP A 1 87 ? 0.120 2.678 -4.179 1.00 97.62 87 ASP A C 1
ATOM 708 O O . ASP A 1 87 ? 0.174 3.892 -4.416 1.00 97.62 87 ASP A O 1
ATOM 712 N N . PHE A 1 88 ? 1.051 2.087 -3.438 1.00 97.50 88 PHE A N 1
ATOM 713 C CA . PHE A 1 88 ? 2.204 2.812 -2.916 1.00 97.50 88 PHE A CA 1
ATOM 714 C C . PHE A 1 88 ? 3.352 2.865 -3.925 1.00 97.50 88 PHE A C 1
ATOM 716 O O . PHE A 1 88 ? 4.342 3.551 -3.665 1.00 97.50 88 PHE A O 1
ATOM 723 N N . ASN A 1 89 ? 3.244 2.162 -5.056 1.00 95.44 89 ASN A N 1
ATOM 724 C CA . ASN A 1 89 ? 4.295 2.005 -6.058 1.00 95.44 89 ASN A CA 1
ATOM 725 C C . ASN A 1 89 ? 5.638 1.549 -5.456 1.00 95.44 89 ASN A C 1
ATOM 727 O O . ASN A 1 89 ? 6.713 1.820 -5.998 1.00 95.44 89 ASN A O 1
ATOM 731 N N . ASP A 1 90 ? 5.586 0.886 -4.297 1.00 94.19 90 ASP A N 1
ATOM 732 C CA . ASP A 1 90 ? 6.765 0.484 -3.547 1.00 94.19 90 ASP A CA 1
ATOM 733 C C . ASP A 1 90 ? 6.501 -0.736 -2.661 1.00 94.19 90 ASP A C 1
ATOM 735 O O . ASP A 1 90 ? 5.386 -0.970 -2.183 1.00 94.19 90 ASP A O 1
ATOM 739 N N . THR A 1 91 ? 7.553 -1.523 -2.450 1.00 93.75 91 THR A N 1
ATOM 740 C CA . THR A 1 91 ? 7.461 -2.838 -1.807 1.00 93.75 91 THR A CA 1
ATOM 741 C C . THR A 1 91 ? 7.436 -2.729 -0.277 1.00 93.75 91 THR A C 1
ATOM 743 O O . THR A 1 91 ? 7.802 -1.684 0.279 1.00 93.75 91 THR A O 1
ATOM 746 N N . PRO A 1 92 ? 7.073 -3.802 0.454 1.00 94.62 92 PRO A N 1
ATOM 747 C CA . PRO A 1 92 ? 7.116 -3.820 1.921 1.00 94.62 92 PRO A CA 1
ATOM 748 C C . PRO A 1 92 ? 8.506 -3.529 2.521 1.00 94.62 92 PRO A C 1
ATOM 750 O O . PRO A 1 92 ? 8.626 -3.124 3.677 1.00 94.62 92 PRO A O 1
ATOM 753 N N . GLN A 1 93 ? 9.574 -3.719 1.742 1.00 92.19 93 GLN A N 1
ATOM 754 C CA . GLN A 1 93 ? 10.963 -3.451 2.118 1.00 92.19 93 GLN A CA 1
ATOM 755 C C . GLN A 1 93 ? 11.399 -2.007 1.819 1.00 92.19 93 GLN A C 1
ATOM 757 O O . GLN A 1 93 ? 12.558 -1.654 2.044 1.00 92.19 93 GLN A O 1
ATOM 762 N N . SER A 1 94 ? 10.508 -1.146 1.336 1.00 94.69 94 SER A N 1
ATOM 763 C CA . SER A 1 94 ? 10.841 0.229 0.963 1.00 94.69 94 SER A CA 1
ATOM 764 C C . SER A 1 94 ? 10.768 1.218 2.128 1.00 94.69 94 SER A C 1
ATOM 766 O O . SER A 1 94 ? 10.097 0.992 3.141 1.00 94.69 94 SER A O 1
ATOM 768 N N . TYR A 1 95 ? 11.439 2.366 1.974 1.00 96.75 95 TYR A N 1
ATOM 769 C CA . TYR A 1 95 ? 11.289 3.489 2.905 1.00 96.75 95 TYR A CA 1
ATOM 770 C C . TYR A 1 95 ? 9.847 4.005 2.925 1.00 96.75 95 TYR A C 1
ATOM 772 O O . TYR A 1 95 ? 9.294 4.196 4.006 1.00 96.75 95 TYR A O 1
ATOM 780 N N . ALA A 1 96 ? 9.231 4.196 1.752 1.00 97.19 96 ALA A N 1
ATOM 781 C CA . ALA A 1 96 ? 7.889 4.759 1.638 1.00 97.19 96 ALA A CA 1
ATOM 782 C C . ALA A 1 96 ? 6.858 3.913 2.398 1.00 97.19 96 ALA A C 1
ATOM 784 O O . ALA A 1 96 ? 6.138 4.443 3.248 1.00 97.19 96 ALA A O 1
ATOM 785 N N . TYR A 1 97 ? 6.862 2.593 2.180 1.00 98.12 97 TYR A N 1
ATOM 786 C CA . TYR A 1 97 ? 6.000 1.670 2.915 1.00 98.12 97 TYR A CA 1
ATOM 787 C C . TYR A 1 97 ? 6.268 1.724 4.422 1.00 98.12 97 TYR A C 1
ATOM 789 O O . TYR A 1 97 ? 5.340 1.954 5.195 1.00 98.12 97 TYR A O 1
ATOM 797 N N . ARG A 1 98 ? 7.526 1.566 4.867 1.00 98.25 98 ARG A N 1
ATOM 798 C CA . ARG A 1 98 ? 7.850 1.563 6.307 1.00 98.25 98 ARG A CA 1
ATOM 799 C C . ARG A 1 98 ? 7.450 2.867 6.988 1.00 98.25 98 ARG A C 1
ATOM 801 O O . ARG A 1 98 ? 6.942 2.841 8.110 1.00 98.25 98 ARG A O 1
ATOM 808 N N . LYS A 1 99 ? 7.665 3.996 6.309 1.00 98.44 99 LYS A N 1
ATOM 809 C CA . LYS A 1 99 ? 7.353 5.327 6.822 1.00 98.44 99 LYS A CA 1
ATOM 810 C C . LYS A 1 99 ? 5.849 5.545 6.960 1.00 98.44 99 LYS A C 1
ATOM 812 O O . LYS A 1 99 ? 5.420 6.047 7.995 1.00 98.44 99 LYS A O 1
ATOM 817 N N . ILE A 1 100 ? 5.062 5.144 5.958 1.00 98.31 100 ILE A N 1
ATOM 818 C CA . ILE A 1 100 ? 3.595 5.237 6.001 1.00 98.31 100 ILE A CA 1
ATOM 819 C C . ILE A 1 100 ? 3.021 4.255 7.022 1.00 98.31 100 ILE A C 1
ATOM 821 O O . ILE A 1 100 ? 2.172 4.642 7.821 1.00 98.31 100 ILE A O 1
ATOM 825 N N . ARG A 1 101 ? 3.504 3.005 7.034 1.00 98.31 101 ARG A N 1
ATOM 826 C CA . ARG A 1 101 ? 3.078 1.988 7.998 1.00 98.31 101 ARG A CA 1
ATOM 827 C C . ARG A 1 101 ? 3.281 2.479 9.419 1.00 98.31 101 ARG A C 1
ATOM 829 O O . ARG A 1 101 ? 2.328 2.475 10.188 1.00 98.31 101 ARG A O 1
ATOM 836 N N . GLY A 1 102 ? 4.493 2.889 9.792 1.00 97.19 102 GLY A N 1
ATOM 837 C CA . GLY A 1 102 ? 4.795 3.281 11.167 1.00 97.19 102 GLY A CA 1
ATOM 838 C C . GLY A 1 102 ? 4.261 2.253 12.178 1.00 97.19 102 GLY A C 1
ATOM 839 O O . GLY A 1 102 ? 4.673 1.091 12.165 1.00 97.19 102 GLY 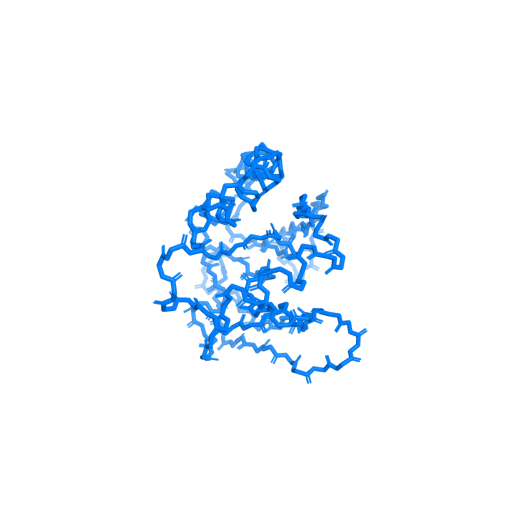A O 1
ATOM 840 N N . LYS A 1 103 ? 3.310 2.687 13.019 1.00 96.31 103 LYS A N 1
ATOM 841 C CA . LYS A 1 103 ? 2.632 1.861 14.039 1.00 96.31 103 LYS A CA 1
ATOM 842 C C . LYS A 1 103 ? 1.363 1.143 13.548 1.00 96.31 103 LYS A C 1
ATOM 844 O O . LYS A 1 103 ? 0.783 0.373 14.309 1.00 96.31 103 LYS A O 1
ATOM 849 N N . LEU A 1 104 ? 0.910 1.406 12.325 1.00 98.25 104 LEU A N 1
ATOM 850 C CA . LEU A 1 104 ? -0.210 0.695 11.711 1.00 98.25 104 LEU A CA 1
ATOM 851 C C . LEU A 1 104 ? 0.171 -0.766 11.439 1.00 98.25 104 LEU A C 1
ATOM 853 O O . LEU A 1 104 ? 1.347 -1.115 11.289 1.00 98.25 104 LEU A O 1
ATOM 857 N N . LYS A 1 105 ? -0.840 -1.625 11.357 1.00 98.38 105 LYS A N 1
ATOM 858 C CA . LYS A 1 105 ? -0.700 -3.020 10.933 1.00 98.38 105 LYS A CA 1
ATOM 859 C C . LYS A 1 105 ? -1.008 -3.131 9.440 1.00 98.38 105 LYS A C 1
ATOM 861 O O . LYS A 1 105 ? -1.806 -2.359 8.922 1.00 98.38 105 LYS A O 1
ATOM 866 N N . ASP A 1 106 ? -0.366 -4.074 8.759 1.00 98.56 106 ASP A N 1
ATOM 867 C CA . ASP A 1 106 ? -0.656 -4.420 7.360 1.00 98.56 106 ASP A CA 1
ATOM 868 C C . ASP A 1 106 ? -1.591 -5.635 7.358 1.00 98.56 106 ASP A C 1
ATOM 870 O O . ASP A 1 106 ? -1.291 -6.648 7.995 1.00 98.56 106 ASP A O 1
ATOM 874 N N . SER A 1 107 ? -2.744 -5.509 6.701 1.00 98.50 107 SER A N 1
ATOM 875 C CA . SER A 1 107 ? -3.753 -6.572 6.604 1.00 98.50 107 SER A CA 1
ATOM 876 C C . SER A 1 107 ? -3.203 -7.827 5.934 1.00 98.50 107 SER A C 1
ATOM 878 O O . SER A 1 107 ? -3.378 -8.919 6.475 1.00 98.50 107 SER A O 1
ATOM 880 N N . TYR A 1 108 ? -2.424 -7.683 4.860 1.00 98.25 108 TYR A N 1
ATOM 881 C CA . TYR A 1 108 ? -1.848 -8.821 4.156 1.00 98.25 108 TYR A CA 1
ATOM 882 C C . TYR A 1 108 ? -0.806 -9.537 5.018 1.00 98.25 108 TYR A C 1
ATOM 884 O O . TYR A 1 108 ? -0.779 -10.760 5.068 1.00 98.25 108 TYR A O 1
ATOM 892 N N . VAL A 1 109 ? 0.018 -8.791 5.761 1.00 97.69 109 VAL A N 1
ATOM 893 C CA . VAL A 1 109 ? 0.966 -9.386 6.725 1.00 97.69 109 VAL A CA 1
ATOM 894 C C . VAL A 1 109 ? 0.242 -10.081 7.878 1.00 97.69 109 VAL A C 1
ATOM 896 O O . VAL A 1 109 ? 0.758 -11.047 8.426 1.00 97.69 109 VAL A O 1
ATOM 899 N N . SER A 1 110 ? -0.933 -9.586 8.266 1.00 97.88 110 SER A N 1
ATOM 900 C CA . SER A 1 110 ? -1.666 -10.113 9.419 1.00 97.88 110 SER A CA 1
ATOM 901 C C . SER A 1 110 ? -2.460 -11.378 9.091 1.00 97.88 110 SER A C 1
ATOM 903 O O . SER A 1 110 ? -2.573 -12.246 9.950 1.00 97.88 110 SER A O 1
ATOM 905 N N . THR A 1 111 ? -3.043 -11.469 7.891 1.00 98.44 111 THR A N 1
ATOM 906 C CA . THR A 1 111 ? -4.008 -12.532 7.542 1.00 98.44 111 THR A CA 1
ATOM 907 C C . THR A 1 111 ? -3.910 -13.049 6.101 1.00 98.44 111 THR A C 1
ATOM 909 O O . THR A 1 111 ? -4.671 -13.938 5.724 1.00 98.44 111 THR A O 1
ATOM 912 N N . GLY A 1 112 ? -3.012 -12.502 5.277 1.00 96.31 112 GLY A N 1
ATOM 913 C CA . GLY A 1 112 ? -2.785 -12.957 3.904 1.00 96.31 112 GLY A CA 1
ATOM 914 C C . GLY A 1 112 ? -1.927 -14.225 3.827 1.00 96.31 112 GLY A C 1
ATOM 915 O O . GLY A 1 112 ? -1.245 -14.596 4.781 1.00 96.31 112 GLY A O 1
ATOM 916 N N . LEU A 1 113 ? -1.938 -14.885 2.664 1.00 94.25 113 LEU A N 1
ATOM 917 C CA . LEU A 1 113 ? -1.207 -16.135 2.417 1.00 94.25 113 LEU A CA 1
ATOM 918 C C . LEU A 1 113 ? -0.403 -16.077 1.115 1.00 94.25 113 LEU A C 1
ATOM 920 O O . LEU A 1 113 ? -0.939 -15.776 0.051 1.00 94.25 113 LEU A O 1
ATOM 924 N N . GLY A 1 114 ? 0.880 -16.438 1.186 1.00 93.12 114 GLY A N 1
ATOM 925 C CA . GLY A 1 114 ? 1.780 -16.472 0.032 1.00 93.12 114 GLY A CA 1
ATOM 926 C C . GLY A 1 114 ? 2.408 -15.109 -0.301 1.00 93.12 114 GLY A C 1
ATOM 927 O O . GLY A 1 114 ? 2.359 -14.186 0.515 1.00 93.12 114 GLY A O 1
ATOM 928 N N . PRO A 1 115 ? 3.000 -14.949 -1.500 1.00 90.06 115 PRO A N 1
ATOM 929 C CA . PRO A 1 115 ? 3.904 -13.833 -1.812 1.00 90.06 115 PRO A CA 1
ATOM 930 C C . PRO A 1 115 ? 3.223 -12.457 -1.864 1.00 90.06 115 PRO A C 1
ATOM 932 O O . PRO A 1 115 ? 3.882 -11.431 -1.711 1.00 90.06 115 PRO A O 1
ATOM 935 N N . GLY A 1 116 ? 1.902 -12.418 -2.041 1.00 94.62 116 GLY A N 1
ATOM 936 C CA . GLY A 1 116 ? 1.137 -11.175 -2.004 1.00 94.62 116 GLY A CA 1
ATOM 937 C C . GLY A 1 116 ? 1.287 -10.315 -3.239 1.00 94.62 116 GLY A C 1
ATOM 938 O O . GLY A 1 116 ? 1.261 -9.100 -3.131 1.00 94.62 116 GLY A O 1
ATOM 939 N N . ILE A 1 117 ? 1.487 -10.934 -4.398 1.00 95.50 117 ILE A N 1
ATOM 940 C CA . ILE A 1 117 ? 1.717 -10.205 -5.641 1.00 95.50 117 ILE A CA 1
ATOM 941 C C . ILE A 1 117 ? 0.440 -9.471 -6.047 1.00 95.50 117 ILE A C 1
ATOM 943 O O . ILE A 1 117 ? -0.580 -10.116 -6.285 1.00 95.50 117 ILE A O 1
ATOM 947 N N . THR A 1 118 ? 0.523 -8.147 -6.142 1.00 96.44 118 THR A N 1
ATOM 948 C CA . THR A 1 118 ? -0.568 -7.271 -6.580 1.00 96.44 118 THR A CA 1
ATOM 949 C C . THR A 1 118 ? -0.289 -6.694 -7.959 1.00 96.44 118 THR A C 1
ATOM 951 O O . THR A 1 118 ? -1.207 -6.603 -8.751 1.00 96.44 118 THR A O 1
ATOM 954 N N . TYR A 1 119 ? 0.966 -6.414 -8.306 1.00 93.94 119 TYR A N 1
ATOM 955 C CA . TYR A 1 119 ? 1.379 -6.002 -9.648 1.00 93.94 119 TYR A CA 1
ATOM 956 C C . TYR A 1 119 ? 2.017 -7.163 -10.404 1.00 93.94 119 TYR A C 1
ATOM 958 O O . TYR A 1 119 ? 2.890 -7.832 -9.849 1.00 93.94 119 TYR A O 1
ATOM 966 N N . HIS A 1 120 ? 1.591 -7.393 -11.649 1.00 89.00 120 HIS A N 1
ATOM 967 C CA . HIS A 1 120 ? 1.953 -8.600 -12.411 1.00 89.00 120 HIS A CA 1
ATOM 968 C C . HIS A 1 120 ? 2.252 -8.381 -13.910 1.00 89.00 120 HIS A C 1
ATOM 970 O O . HIS A 1 120 ? 2.238 -9.334 -14.693 1.00 89.00 120 HIS A O 1
ATOM 976 N N . ALA A 1 121 ? 2.505 -7.146 -14.352 1.00 84.88 121 ALA A N 1
ATOM 977 C CA . ALA A 1 121 ? 2.800 -6.888 -15.763 1.00 84.88 121 ALA A CA 1
ATOM 978 C C . ALA A 1 121 ? 4.234 -7.272 -16.149 1.00 84.88 121 ALA A C 1
ATOM 980 O O . ALA A 1 121 ? 5.182 -6.980 -15.424 1.00 84.88 121 ALA A O 1
ATOM 981 N N . ASN A 1 122 ? 4.390 -7.844 -17.349 1.00 73.69 122 ASN A N 1
ATOM 982 C CA . ASN A 1 122 ? 5.671 -8.043 -18.039 1.00 73.69 122 ASN A CA 1
ATOM 983 C C . ASN A 1 122 ? 6.779 -8.615 -17.141 1.00 73.69 122 ASN A C 1
ATOM 985 O O . ASN A 1 122 ? 7.864 -8.055 -17.082 1.00 73.69 122 ASN A O 1
ATOM 989 N N . GLY A 1 123 ? 6.492 -9.686 -16.396 1.00 70.94 123 GLY A N 1
ATOM 990 C CA . GLY A 1 123 ? 7.494 -10.363 -15.566 1.00 70.94 123 GLY A CA 1
ATOM 991 C C . GLY A 1 123 ? 7.828 -9.675 -14.237 1.00 70.94 123 GLY A C 1
ATOM 992 O O . GLY A 1 123 ? 8.623 -10.215 -13.472 1.00 70.94 123 GLY A O 1
ATOM 993 N N . PHE A 1 124 ? 7.207 -8.538 -13.919 1.00 79.12 124 PHE A N 1
ATOM 994 C CA . PHE A 1 124 ? 7.303 -7.923 -12.598 1.00 79.12 124 PHE A CA 1
ATOM 995 C C . PHE A 1 124 ? 6.220 -8.467 -11.691 1.00 79.12 124 PHE A C 1
ATOM 997 O O . PHE A 1 124 ? 5.039 -8.329 -11.989 1.00 79.12 124 PHE A O 1
ATOM 1004 N N . TRP A 1 125 ? 6.630 -9.023 -10.558 1.00 87.50 125 TRP A N 1
ATOM 1005 C CA . TRP A 1 125 ? 5.728 -9.604 -9.574 1.00 87.50 125 TRP A CA 1
ATOM 1006 C C . TRP A 1 125 ? 5.983 -8.938 -8.230 1.00 87.50 125 TRP A C 1
ATOM 1008 O O . TRP A 1 125 ? 6.868 -9.347 -7.478 1.00 87.50 125 TRP A O 1
ATOM 1018 N N . PHE A 1 126 ? 5.231 -7.881 -7.930 1.00 91.94 126 PHE A N 1
ATOM 1019 C CA . PHE A 1 126 ? 5.443 -7.089 -6.720 1.00 91.94 126 PHE A CA 1
ATOM 1020 C C . PHE A 1 126 ? 4.185 -6.945 -5.882 1.00 91.94 126 PHE A C 1
ATOM 1022 O O . PHE A 1 126 ? 3.071 -6.915 -6.398 1.00 91.94 126 PHE A O 1
ATOM 1029 N N . ARG A 1 127 ? 4.380 -6.777 -4.573 1.00 96.25 127 ARG A N 1
ATOM 1030 C CA . ARG A 1 127 ? 3.349 -6.276 -3.665 1.00 96.25 127 ARG A CA 1
ATOM 1031 C C . ARG A 1 127 ? 3.524 -4.775 -3.490 1.00 96.25 127 ARG A C 1
ATOM 1033 O O . ARG A 1 127 ? 4.384 -4.356 -2.716 1.00 96.25 127 ARG A O 1
ATOM 1040 N N . ILE A 1 128 ? 2.743 -3.987 -4.217 1.00 96.94 128 ILE A N 1
ATOM 1041 C CA . ILE A 1 128 ? 2.795 -2.516 -4.151 1.00 96.94 128 ILE A CA 1
ATOM 1042 C C . ILE A 1 128 ? 1.471 -1.881 -3.731 1.00 96.94 128 ILE A C 1
ATOM 1044 O O . ILE A 1 128 ? 1.459 -0.715 -3.344 1.00 96.94 128 ILE A O 1
ATOM 1048 N N . ASP A 1 129 ? 0.398 -2.667 -3.697 1.00 98.19 129 ASP A N 1
ATOM 1049 C CA . ASP A 1 129 ? -0.900 -2.266 -3.171 1.00 98.19 129 ASP A CA 1
ATOM 1050 C C . ASP A 1 129 ? -1.035 -2.757 -1.733 1.00 98.19 129 ASP A C 1
ATOM 1052 O O . ASP A 1 129 ? -0.842 -3.941 -1.439 1.00 98.19 129 ASP A O 1
ATOM 1056 N N . HIS A 1 130 ? -1.364 -1.843 -0.822 1.00 98.31 130 HIS A N 1
ATOM 1057 C CA . HIS A 1 130 ? -1.393 -2.136 0.610 1.00 98.31 130 HIS A CA 1
ATOM 1058 C C . HIS A 1 130 ? -2.711 -1.685 1.229 1.00 98.31 130 HIS A C 1
ATOM 1060 O O . HIS A 1 130 ? -3.283 -0.667 0.840 1.00 98.31 130 HIS A O 1
ATOM 1066 N N . ILE A 1 131 ? -3.175 -2.418 2.243 1.00 98.69 131 ILE A N 1
ATOM 1067 C CA . ILE A 1 131 ? -4.260 -1.991 3.133 1.00 98.69 131 ILE A CA 1
ATOM 1068 C C . ILE A 1 131 ? -3.723 -2.049 4.560 1.00 98.69 131 ILE A C 1
ATOM 1070 O O . ILE A 1 131 ? -3.547 -3.124 5.142 1.00 98.69 131 ILE A O 1
ATOM 1074 N N . LEU A 1 132 ? -3.451 -0.871 5.112 1.00 98.75 132 LEU A N 1
ATOM 1075 C CA . LEU A 1 132 ? -2.932 -0.666 6.454 1.00 98.75 132 LEU A CA 1
ATOM 1076 C C . LEU A 1 132 ? -4.049 -0.187 7.378 1.00 98.75 132 LEU A C 1
ATOM 1078 O O . LEU A 1 132 ? -4.928 0.564 6.957 1.00 98.75 132 LEU A O 1
ATOM 1082 N N . TYR A 1 133 ? -4.000 -0.576 8.648 1.00 98.44 133 TYR A N 1
ATOM 1083 C CA . TYR A 1 133 ? -5.049 -0.261 9.612 1.00 98.44 133 TYR A CA 1
ATOM 1084 C C . TYR A 1 133 ? -4.504 0.098 11.000 1.00 98.44 133 TYR A C 1
ATOM 1086 O O . TYR A 1 133 ? -3.447 -0.374 11.431 1.00 98.44 133 TYR A O 1
ATOM 1094 N N . GLY A 1 134 ? -5.226 0.982 11.692 1.00 97.62 134 GLY A N 1
ATOM 1095 C CA . GLY A 1 134 ? -4.915 1.435 13.047 1.00 97.62 134 GLY A CA 1
ATOM 1096 C C . GLY A 1 134 ? -5.333 0.453 14.142 1.00 97.62 134 GLY A C 1
ATOM 1097 O O . GLY A 1 134 ? -6.030 -0.528 13.899 1.00 97.62 134 GLY A O 1
ATOM 1098 N N . LYS A 1 135 ? -4.921 0.731 15.386 1.00 95.88 135 LYS A N 1
ATOM 1099 C CA . LYS A 1 135 ? -5.161 -0.155 16.543 1.00 95.88 135 LYS A CA 1
ATOM 1100 C C . LYS A 1 135 ? -6.635 -0.312 16.943 1.00 95.88 135 LYS A C 1
ATOM 1102 O O . LYS A 1 135 ? -6.926 -1.192 17.741 1.00 95.88 135 LYS A O 1
ATOM 1107 N N . GLY A 1 136 ? -7.542 0.523 16.431 1.00 94.44 136 GLY A N 1
ATOM 1108 C CA . GLY A 1 136 ? -8.988 0.381 16.651 1.00 94.44 136 GLY A CA 1
ATOM 1109 C C . GLY A 1 136 ? -9.624 -0.715 15.790 1.00 94.44 136 GLY A C 1
ATOM 1110 O O . GLY A 1 136 ? -10.800 -1.028 15.953 1.00 94.44 136 GLY A O 1
ATOM 1111 N N . LEU A 1 137 ? -8.849 -1.305 14.876 1.00 96.81 137 LEU A N 1
ATOM 1112 C CA . LEU A 1 137 ? -9.291 -2.324 13.936 1.00 96.81 137 LEU A CA 1
ATOM 1113 C C . LEU A 1 137 ? -8.445 -3.598 14.075 1.00 96.81 137 LEU A C 1
ATOM 1115 O O . LEU A 1 137 ? -7.296 -3.580 14.530 1.00 96.81 137 LEU A O 1
ATOM 1119 N N . GLN A 1 138 ? -9.010 -4.704 13.613 1.00 97.25 138 GLN A N 1
ATOM 1120 C CA . GLN A 1 138 ? -8.363 -5.997 13.445 1.00 97.25 138 GLN A CA 1
ATOM 1121 C C . GLN A 1 138 ? -8.686 -6.537 12.053 1.00 97.25 138 GLN A C 1
ATOM 1123 O O . GLN A 1 138 ? -9.835 -6.497 11.621 1.00 97.25 138 GLN A O 1
ATOM 1128 N N . SER A 1 139 ? -7.680 -7.062 11.354 1.00 98.00 139 SER A N 1
ATOM 1129 C CA . SER A 1 139 ? -7.898 -7.810 10.115 1.00 98.00 139 SER A CA 1
ATOM 1130 C C . SER A 1 139 ? -8.358 -9.229 10.439 1.00 98.00 139 SER A C 1
ATOM 1132 O O . SER A 1 139 ? -7.733 -9.900 11.259 1.00 98.00 139 SER A O 1
ATOM 1134 N N . LEU A 1 140 ? -9.455 -9.655 9.812 1.00 98.25 140 LEU A N 1
ATOM 1135 C CA . LEU A 1 140 ? -9.989 -11.017 9.898 1.00 98.25 140 LEU A CA 1
ATOM 1136 C C . LEU A 1 140 ? -9.515 -11.881 8.728 1.00 98.25 140 LEU A C 1
ATOM 1138 O O . LEU A 1 140 ? -9.183 -13.045 8.915 1.00 98.25 140 LEU A O 1
ATOM 1142 N N . SER A 1 141 ? -9.460 -11.305 7.529 1.00 98.19 141 SER A N 1
ATOM 1143 C CA . SER A 1 141 ? -8.935 -11.963 6.335 1.00 98.19 141 SER A CA 1
ATOM 1144 C C . SER A 1 141 ? -8.433 -10.940 5.325 1.00 98.19 141 SER A C 1
ATOM 1146 O O . SER A 1 141 ? -8.907 -9.797 5.300 1.00 98.19 141 SER A O 1
ATOM 1148 N N . THR A 1 142 ? -7.481 -11.362 4.492 1.00 98.44 142 THR A N 1
ATOM 1149 C CA . THR A 1 142 ? -6.986 -10.582 3.359 1.00 98.44 142 THR A CA 1
ATOM 1150 C C . THR A 1 142 ? -6.763 -11.498 2.167 1.00 98.44 142 THR A C 1
ATOM 1152 O O . THR A 1 142 ? -6.078 -12.514 2.274 1.00 98.44 142 THR A O 1
ATOM 1155 N N . HIS A 1 143 ? -7.319 -11.122 1.021 1.00 97.56 143 HIS A N 1
ATOM 1156 C CA . HIS A 1 143 ? -7.234 -11.881 -0.219 1.00 97.56 143 HIS A CA 1
ATOM 1157 C C . HIS A 1 143 ? -6.829 -10.971 -1.372 1.00 97.56 143 HIS A C 1
ATOM 1159 O O . HIS A 1 143 ? -7.229 -9.809 -1.435 1.00 97.56 143 HIS A O 1
ATOM 1165 N N . ILE A 1 144 ? -6.051 -11.528 -2.294 1.00 97.12 144 ILE A N 1
ATOM 1166 C CA . ILE A 1 144 ? -5.748 -10.908 -3.579 1.00 97.12 144 ILE A CA 1
ATOM 1167 C C . ILE A 1 144 ? -6.484 -11.717 -4.637 1.00 97.12 144 ILE A C 1
ATOM 1169 O O . ILE A 1 144 ? -6.197 -12.906 -4.803 1.00 97.12 144 ILE A O 1
ATOM 1173 N N . ASP A 1 145 ? -7.424 -11.093 -5.342 1.00 94.44 145 ASP A N 1
ATOM 1174 C CA . ASP A 1 145 ? -8.134 -11.794 -6.410 1.00 94.44 145 ASP A CA 1
ATOM 1175 C C . ASP A 1 145 ? -7.312 -11.746 -7.692 1.00 94.44 145 ASP A C 1
ATOM 1177 O O . ASP A 1 145 ? -7.042 -10.674 -8.232 1.00 94.44 145 ASP A O 1
ATOM 1181 N N . LYS A 1 146 ? -6.967 -12.913 -8.236 1.00 92.19 146 LYS A N 1
ATOM 1182 C CA . LYS A 1 146 ? -6.219 -13.015 -9.494 1.00 92.19 146 LYS A CA 1
ATOM 1183 C C . LYS A 1 146 ? -7.131 -12.836 -10.714 1.00 92.19 146 LYS A C 1
ATOM 1185 O O . LYS A 1 146 ? -7.340 -13.768 -11.486 1.00 92.19 146 LYS A O 1
ATOM 1190 N N . VAL A 1 147 ? -7.708 -11.645 -10.855 1.00 92.25 147 VAL A N 1
ATOM 1191 C CA . VAL A 1 147 ? -8.599 -11.254 -11.961 1.00 92.25 147 VAL A CA 1
ATOM 1192 C C . VAL A 1 147 ? -7.865 -10.407 -13.000 1.00 92.25 147 VAL A C 1
ATOM 1194 O O . VAL A 1 147 ? -7.040 -9.568 -12.658 1.00 92.25 147 VAL A O 1
ATOM 1197 N N . LYS A 1 148 ? -8.180 -10.596 -14.286 1.00 89.06 148 LYS A N 1
ATOM 1198 C CA . LYS A 1 148 ? -7.491 -9.932 -15.410 1.00 89.06 148 LYS A CA 1
ATOM 1199 C C . LYS A 1 148 ? -8.192 -8.643 -15.856 1.00 89.06 148 LYS A C 1
ATOM 1201 O O . LYS A 1 148 ? -8.521 -8.492 -17.027 1.00 89.06 148 LYS A O 1
ATOM 1206 N N . TYR A 1 149 ? -8.466 -7.739 -14.917 1.00 90.88 149 TYR A N 1
ATOM 1207 C CA . TYR A 1 149 ? -9.110 -6.447 -15.217 1.00 90.88 149 TYR A CA 1
ATOM 1208 C C . TYR A 1 149 ? -8.116 -5.294 -15.386 1.00 90.88 149 TYR A C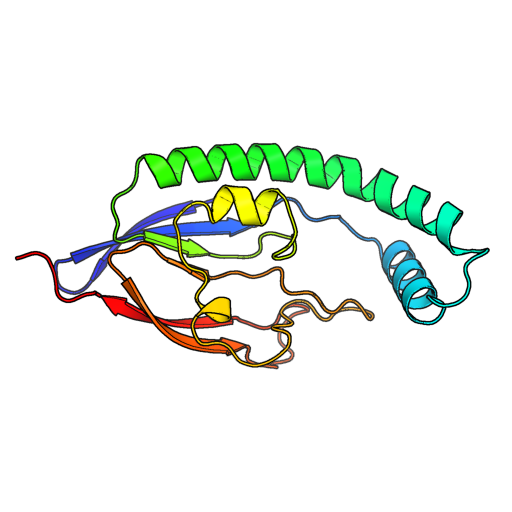 1
ATOM 1210 O O . TYR A 1 149 ? -8.462 -4.253 -15.933 1.00 90.88 149 TYR A O 1
ATOM 1218 N N . SER A 1 150 ? -6.895 -5.470 -14.890 1.00 91.44 150 SER A N 1
ATOM 1219 C CA . SER A 1 150 ? -5.826 -4.473 -14.847 1.00 91.44 150 SER A CA 1
ATOM 1220 C C . SER A 1 150 ? -4.485 -5.205 -14.761 1.00 91.44 150 SER A C 1
ATOM 1222 O O . SER A 1 150 ? -4.475 -6.417 -14.562 1.00 91.44 150 SER A O 1
ATOM 1224 N N . ASP A 1 151 ? -3.364 -4.494 -14.879 1.00 90.88 151 ASP A N 1
ATOM 1225 C CA . ASP A 1 151 ? -2.030 -4.964 -14.486 1.00 90.88 151 ASP A CA 1
ATOM 1226 C C . ASP A 1 151 ? -1.835 -5.049 -12.960 1.00 90.88 151 ASP A C 1
ATOM 1228 O O . ASP A 1 151 ? -0.823 -5.593 -12.496 1.00 90.88 151 ASP A O 1
ATOM 1232 N N . HIS A 1 152 ? -2.831 -4.598 -12.194 1.00 96.12 152 HIS A N 1
ATOM 1233 C CA . HIS A 1 152 ? -2.952 -4.810 -10.757 1.00 96.12 152 HIS A CA 1
ATOM 1234 C C . HIS A 1 152 ? -4.107 -5.756 -10.399 1.00 96.12 152 HIS A C 1
ATOM 1236 O O . HIS A 1 152 ? -5.232 -5.623 -10.886 1.00 96.12 152 HIS A O 1
ATOM 1242 N N . TYR A 1 153 ? -3.843 -6.667 -9.468 1.00 96.94 153 TYR A N 1
ATOM 1243 C CA . TYR A 1 153 ? -4.844 -7.455 -8.770 1.00 96.94 153 TYR A CA 1
ATOM 1244 C C . TYR A 1 153 ? -5.411 -6.678 -7.575 1.00 96.94 153 TYR A C 1
ATOM 1246 O O . TYR A 1 153 ? -4.644 -6.111 -6.791 1.00 96.94 153 TYR A O 1
ATOM 1254 N N . PRO A 1 154 ? -6.741 -6.680 -7.373 1.00 96.75 154 PRO A N 1
ATOM 1255 C CA . PRO A 1 154 ? -7.348 -6.032 -6.223 1.00 96.75 154 PRO A CA 1
ATOM 1256 C C . PRO A 1 154 ? -6.971 -6.746 -4.920 1.00 96.75 154 PRO A C 1
ATOM 1258 O O . PRO A 1 154 ? -7.024 -7.975 -4.814 1.00 96.75 154 PRO A O 1
ATOM 1261 N N . VAL A 1 155 ? -6.659 -5.947 -3.901 1.00 97.88 155 VAL A N 1
ATOM 1262 C CA . VAL A 1 155 ? -6.494 -6.402 -2.518 1.00 97.88 155 VAL A CA 1
ATOM 1263 C C . VAL A 1 155 ? -7.804 -6.171 -1.778 1.00 97.88 155 VAL A C 1
ATOM 1265 O O . VAL A 1 155 ? -8.323 -5.056 -1.753 1.00 97.88 155 VAL A O 1
ATOM 1268 N N . LYS A 1 156 ? -8.338 -7.215 -1.148 1.00 97.94 156 LYS A N 1
ATOM 1269 C CA . LYS A 1 156 ? -9.545 -7.148 -0.320 1.00 97.94 156 LYS A CA 1
ATOM 1270 C C . LYS A 1 156 ? -9.205 -7.557 1.099 1.00 97.94 156 LYS A C 1
ATOM 1272 O O . LYS A 1 156 ? -8.590 -8.600 1.301 1.00 97.94 156 LYS A O 1
ATOM 1277 N N . ALA A 1 157 ? -9.649 -6.774 2.073 1.00 98.12 157 ALA A N 1
ATOM 1278 C CA . ALA A 1 157 ? -9.503 -7.098 3.485 1.00 98.12 157 ALA A CA 1
ATOM 1279 C C . ALA A 1 157 ? -10.847 -6.979 4.204 1.00 98.12 157 ALA A C 1
ATOM 1281 O O . ALA A 1 157 ? -11.587 -6.018 3.990 1.00 98.12 157 ALA A O 1
ATOM 1282 N N . ILE A 1 158 ? -11.136 -7.932 5.089 1.00 98.19 158 ILE A N 1
ATOM 1283 C CA . ILE A 1 158 ? -12.237 -7.833 6.049 1.00 98.19 158 ILE A CA 1
ATOM 1284 C C . ILE A 1 158 ? -11.649 -7.322 7.360 1.00 98.19 158 ILE A C 1
ATOM 1286 O O . ILE A 1 158 ? -10.777 -7.965 7.949 1.00 98.19 158 ILE A O 1
ATOM 1290 N N . LEU A 1 159 ? -12.121 -6.160 7.812 1.00 97.56 159 LEU A N 1
ATOM 1291 C CA . LEU A 1 159 ? -11.692 -5.542 9.063 1.00 97.56 159 LEU A CA 1
ATOM 1292 C C . LEU A 1 159 ? -12.853 -5.501 10.061 1.00 97.56 159 LEU A C 1
ATOM 1294 O O . LEU A 1 159 ? -13.972 -5.128 9.712 1.00 97.56 159 LEU A O 1
ATOM 1298 N N . LYS A 1 160 ? -12.566 -5.851 11.314 1.00 95.81 160 LYS A N 1
ATOM 1299 C CA . LYS A 1 160 ? -13.473 -5.744 12.460 1.00 95.81 160 LYS A CA 1
ATOM 1300 C C . LYS A 1 160 ? -13.003 -4.597 13.354 1.00 95.81 160 LYS A C 1
ATOM 1302 O O . LYS A 1 160 ? -11.801 -4.431 13.550 1.00 95.81 160 LYS A O 1
ATOM 1307 N N . TRP A 1 161 ? -13.924 -3.824 13.925 1.00 94.75 161 TRP A N 1
ATOM 1308 C CA . TRP A 1 161 ? -13.570 -2.946 15.042 1.00 94.75 161 TRP A CA 1
ATOM 1309 C C . TRP A 1 161 ? -13.235 -3.767 16.280 1.00 94.75 161 TRP A C 1
ATOM 1311 O O . TRP A 1 161 ? -13.980 -4.677 16.644 1.00 94.75 161 TRP A O 1
ATOM 1321 N N . ASN A 1 162 ? -12.169 -3.383 16.969 1.00 90.94 162 ASN A N 1
ATOM 1322 C CA . ASN A 1 162 ? -11.887 -3.942 18.280 1.00 90.94 162 ASN A CA 1
ATOM 1323 C C . ASN A 1 162 ? -13.000 -3.535 19.254 1.00 90.94 162 ASN A C 1
ATOM 1325 O O . ASN A 1 162 ? -13.570 -2.441 19.178 1.00 90.94 162 ASN A O 1
ATOM 1329 N N . GLU A 1 163 ? -13.360 -4.455 20.140 1.00 74.62 163 GLU A N 1
ATOM 1330 C CA . GLU A 1 163 ? -14.336 -4.204 21.195 1.00 74.62 163 GLU A CA 1
ATOM 1331 C C . GLU A 1 163 ? -13.617 -3.496 22.342 1.00 74.62 163 GLU A C 1
ATOM 1333 O O . GLU A 1 163 ? -13.081 -4.143 23.230 1.00 74.62 163 GLU A O 1
ATOM 1338 N N . THR A 1 164 ? -13.464 -2.175 22.218 1.00 61.34 164 THR A N 1
ATOM 1339 C CA . THR A 1 164 ? -12.976 -1.193 23.218 1.00 61.34 164 THR A CA 1
ATOM 1340 C C . THR A 1 164 ? -12.886 0.141 22.458 1.00 61.34 164 THR A C 1
ATOM 1342 O O . THR A 1 164 ? -12.240 0.201 21.417 1.00 61.34 164 THR A O 1
ATOM 1345 N N . ASP A 1 165 ? -13.653 1.196 22.734 1.00 45.06 165 ASP A N 1
ATOM 1346 C CA . ASP A 1 165 ? -14.023 1.798 24.017 1.00 45.06 165 ASP A CA 1
ATOM 1347 C C . ASP A 1 165 ? -15.525 2.175 24.046 1.00 45.06 165 ASP A C 1
ATOM 1349 O O . ASP A 1 165 ? -16.037 2.787 23.101 1.00 45.06 165 ASP A O 1
ATOM 1353 N N . LYS A 1 166 ? -16.230 1.779 25.115 1.00 36.72 166 LYS A N 1
ATOM 1354 C CA . LYS A 1 166 ? -17.431 2.474 25.607 1.00 36.72 166 LYS A CA 1
ATOM 1355 C C . LYS A 1 166 ? -16.979 3.510 26.625 1.00 36.72 166 LYS A C 1
ATOM 1357 O O . LYS A 1 166 ? -16.017 3.185 27.356 1.00 36.72 166 LYS A O 1
#

Sequence (166 aa):
REKSKIKINGRILTLINNHLESNKFTSNDRELYTYMMKHIDDTELFPEFKDRLMTKMGAAFRKRALQADSIARIIHKTDSNIIVCGDFNDTPQSYAYRKIRGKLKDSYVSTGLGPGITYHANGFWFRIDHILYGKGLQSLSTHIDKVKYSDHYPVKAILKWNETDK

Organism: NCBI:txid1099853

Radius of gyration: 17.73 Å; chains: 1; bounding box: 52×30×48 Å

InterPro domains:
  IPR005135 Endonuclease/exonuclease/phosphatase [PF03372] (61-152)
  IPR036691 Endonuclease/exonuclease/phosphatase superfamily [G3DSA:3.60.10.10] (3-158)
  IPR036691 Endonuclease/exonuclease/phosphatase superfamily [SSF56219] (5-159)

Foldseek 3Di:
DDWDWDQDPNDTAIEAEDDAQALPDDPVLLLLVLVCVVVVVVPVPPPVNCVVSCVSCVVSLVRLLVVLQVLLVVVVVDDQRYKYWYFSNDACPHPSNCSNQPVWDWLCVQANDPDCFFAAPSNDTGNRTTITGGPQKDWPHWDFDPDDPDSGTDIDTDIDGDPDDD

Secondary structure (DSSP, 8-state):
-EEEEEEETTEEEEEEEEEPPP----HHHHHHHHHHHHTTT-TTTHHHHHHHHHHHHHHHHHHHHHHHHHHHHHHHTS-SSEEEEEE-SS-TTSHHHHHHHTTPEEHHHHH--SS---B-STT--B--EEEEE-TTEEEEEEEE---TTSSBPPEEEEEEE-S---

pLDDT: mean 89.85, std 10.54, range [36.72, 98.75]